Protein AF-A0A7S0WG03-F1 (afdb_monomer)

Foldseek 3Di:
DDPDDPPPPPDDPLNVLVLVCVVVLHDLLRSQLVVLLVVLVVVLVVCCVVVVDPNVVSVVVSVVCPVVSSVVSVVVSVVVVVVLVVVVVVVVPPPDDDDDPVVVVVVCSSPDDSDDDDPPPPD

Solvent-accessible surface area (backbone atoms only — not comparable to full-atom values): 7538 Å² total; per-residue (Å²): 136,80,78,78,80,85,76,65,77,77,70,51,69,68,61,55,50,50,53,53,32,49,76,70,61,47,52,63,68,57,45,39,49,52,51,52,50,51,54,53,50,51,53,38,52,48,33,36,76,68,69,74,41,54,72,70,53,38,54,52,49,58,63,69,44,44,66,62,50,51,53,51,32,53,52,53,42,51,53,50,53,54,51,53,54,52,56,57,61,64,57,75,78,60,90,72,91,80,96,50,75,72,59,49,54,56,49,48,68,72,62,56,68,92,67,90,72,71,83,72,84,84,118

Nearest PDB structures (foldseek):
  3zo6-assembly1_L  TM=5.855E-01  e=4.651E+00  Alkalihalophilus pseudofirmus OF4
  3zo6-assembly1_C  TM=5.875E-01  e=6.215E+00  Alkalihalophilus pseudofirmus OF4
  7nkk-assembly1_P  TM=4.948E-01  e=4.929E+00  Mycolicibacterium smegmatis MC2 155
  4v1f-assembly1_A  TM=5.261E-01  e=6.979E+00  Mycolicibacterium phlei

Radius of gyration: 19.38 Å; Cα contacts (8 Å, |Δi|>4): 37; chains: 1; bounding box: 49×40×45 Å

Secondary structure (DSSP, 8-state):
-PPPP-S-TT--HHHHHHHHHHHTT--HHHHHHHHHHHHHHHHHHHHHHTTSS-HHHHHHHHHHTHHHHHHHHHHHHHHHHHHHHHHHHHHTT-------HHHHHHHHHHH--S----GGGG-

Structure (mmCIF, N/CA/C/O backbone):
data_AF-A0A7S0WG03-F1
#
_entry.id   AF-A0A7S0WG03-F1
#
loop_
_atom_site.group_PDB
_atom_site.id
_atom_site.type_symbol
_atom_site.label_atom_id
_atom_site.label_alt_id
_atom_site.label_comp_id
_atom_site.label_asym_id
_atom_site.label_entity_id
_atom_site.label_seq_id
_atom_site.pdbx_PDB_ins_code
_atom_site.Cartn_x
_atom_site.Cartn_y
_atom_site.Cartn_z
_atom_site.occupancy
_atom_site.B_iso_or_equiv
_atom_site.auth_seq_id
_atom_site.auth_comp_id
_atom_site.auth_asym_id
_atom_site.auth_atom_id
_atom_site.pdbx_PDB_model_num
ATOM 1 N N . ARG A 1 1 ? 34.868 -21.748 9.187 1.00 38.81 1 ARG A N 1
ATOM 2 C CA . ARG A 1 1 ? 34.769 -20.772 8.076 1.00 38.81 1 ARG A CA 1
ATOM 3 C C . ARG A 1 1 ? 33.348 -20.221 8.101 1.00 38.81 1 ARG A C 1
ATOM 5 O O . ARG A 1 1 ? 32.433 -21.005 7.903 1.00 38.81 1 ARG A O 1
ATOM 12 N N . ARG A 1 2 ? 33.148 -18.956 8.492 1.00 36.97 2 ARG A N 1
ATOM 13 C CA . ARG A 1 2 ? 31.832 -18.301 8.380 1.00 36.97 2 ARG A CA 1
ATOM 14 C C . ARG A 1 2 ? 31.631 -17.916 6.908 1.00 36.97 2 ARG A C 1
ATOM 16 O O . ARG A 1 2 ? 32.612 -17.464 6.316 1.00 36.97 2 ARG A O 1
ATOM 23 N N . PRO A 1 3 ? 30.441 -18.119 6.320 1.00 38.47 3 PRO A N 1
ATOM 24 C CA . PRO A 1 3 ? 30.159 -17.594 4.990 1.00 38.47 3 PRO A CA 1
ATOM 25 C C . PRO A 1 3 ? 30.316 -16.062 4.992 1.00 38.47 3 PRO A C 1
ATOM 27 O O . PRO A 1 3 ? 30.112 -15.438 6.042 1.00 38.47 3 PRO A O 1
ATOM 30 N N . PRO A 1 4 ? 30.720 -15.460 3.859 1.00 38.62 4 PRO A N 1
ATOM 31 C CA . PRO A 1 4 ? 30.813 -14.011 3.739 1.00 38.62 4 PRO A CA 1
ATOM 32 C C . PRO A 1 4 ? 29.444 -13.376 4.039 1.00 38.62 4 PRO A C 1
ATOM 34 O O . PRO A 1 4 ? 28.412 -13.972 3.715 1.00 38.62 4 PRO A O 1
ATOM 37 N N . PRO A 1 5 ? 29.396 -12.198 4.687 1.00 45.44 5 PRO A N 1
ATOM 38 C CA . PRO A 1 5 ? 28.141 -11.483 4.867 1.00 45.44 5 PRO A CA 1
ATOM 39 C C . PRO A 1 5 ? 27.564 -11.207 3.478 1.00 45.44 5 PRO A C 1
ATOM 41 O O . PRO A 1 5 ? 28.269 -10.691 2.616 1.00 45.44 5 PRO A O 1
ATOM 44 N N . LEU A 1 6 ? 26.296 -11.552 3.259 1.00 51.69 6 LEU A N 1
ATOM 45 C CA . LEU A 1 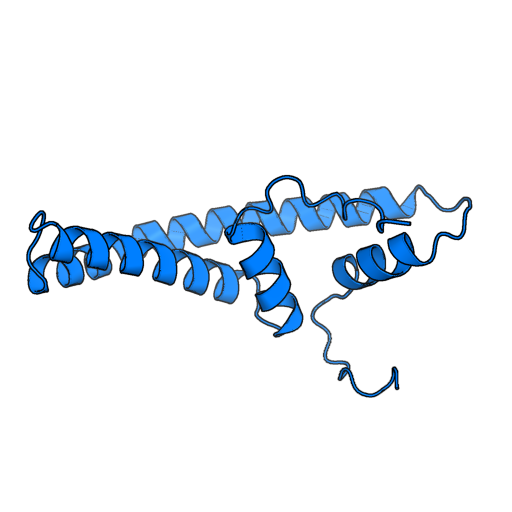6 ? 25.589 -11.451 1.973 1.00 51.69 6 LEU A CA 1
ATOM 46 C C . LEU A 1 6 ? 25.448 -10.011 1.425 1.00 51.69 6 LEU A C 1
ATOM 48 O O . LEU A 1 6 ? 24.570 -9.749 0.614 1.00 51.69 6 LEU A O 1
ATOM 52 N N . GLY A 1 7 ? 26.229 -9.034 1.895 1.00 40.66 7 GLY A N 1
ATOM 53 C CA . GLY A 1 7 ? 26.072 -7.624 1.524 1.00 40.66 7 GLY A CA 1
ATOM 54 C C . GLY A 1 7 ? 24.713 -7.027 1.916 1.00 40.66 7 GLY A C 1
ATOM 55 O O . GLY A 1 7 ? 24.437 -5.883 1.581 1.00 40.66 7 GLY A O 1
ATOM 56 N N . LEU A 1 8 ? 23.879 -7.770 2.654 1.00 49.12 8 LEU A N 1
ATOM 57 C CA . LEU A 1 8 ? 22.567 -7.368 3.167 1.00 49.12 8 LEU A CA 1
ATOM 58 C C . LEU A 1 8 ? 22.712 -6.467 4.405 1.00 49.12 8 LEU A C 1
ATOM 60 O O . LEU A 1 8 ? 22.083 -6.714 5.434 1.00 49.12 8 LEU A O 1
ATOM 64 N N . GLY A 1 9 ? 23.587 -5.461 4.343 1.00 41.12 9 GLY A N 1
ATOM 65 C CA . GLY A 1 9 ? 23.605 -4.396 5.342 1.00 41.12 9 GLY A CA 1
ATOM 66 C C . GLY A 1 9 ? 22.229 -3.735 5.353 1.00 41.12 9 GLY A C 1
ATOM 67 O O . GLY A 1 9 ? 21.863 -3.100 4.374 1.00 41.12 9 GLY A O 1
ATOM 68 N N . GLU A 1 10 ? 21.458 -3.994 6.412 1.00 56.53 10 GLU A N 1
ATOM 69 C CA . GLU A 1 10 ? 20.102 -3.487 6.667 1.00 56.53 10 GLU A CA 1
ATOM 70 C C . GLU A 1 10 ? 19.178 -3.505 5.441 1.00 56.53 10 GLU A C 1
ATOM 72 O O . GLU A 1 10 ? 18.783 -2.472 4.906 1.00 56.53 10 GLU A O 1
ATOM 77 N N . ALA A 1 11 ? 18.792 -4.703 4.994 1.00 56.53 11 ALA A N 1
ATOM 78 C CA . ALA A 1 11 ? 17.742 -4.820 3.990 1.00 56.53 11 ALA A CA 1
ATOM 79 C C . ALA A 1 11 ? 16.454 -4.148 4.502 1.00 56.53 11 ALA A C 1
ATOM 81 O O . ALA A 1 11 ? 15.790 -4.650 5.412 1.00 56.53 11 ALA A O 1
ATOM 82 N N . HIS A 1 12 ? 16.099 -3.001 3.918 1.00 81.06 12 HIS A N 1
ATOM 83 C CA . HIS A 1 12 ? 14.845 -2.329 4.228 1.00 81.06 12 HIS A CA 1
ATOM 84 C C . HIS A 1 12 ? 13.672 -3.256 3.887 1.00 81.06 12 HIS A C 1
ATOM 86 O O . HIS A 1 12 ? 13.661 -3.897 2.833 1.00 81.06 12 HIS A O 1
ATOM 92 N N . HIS A 1 13 ? 12.663 -3.304 4.762 1.00 87.19 13 HIS A N 1
ATOM 93 C CA . HIS A 1 13 ? 11.486 -4.168 4.599 1.00 87.19 13 HIS A CA 1
ATOM 94 C C . HIS A 1 13 ? 10.832 -4.019 3.212 1.00 87.19 13 HIS A C 1
ATOM 96 O O . HIS A 1 13 ? 10.455 -5.016 2.602 1.00 87.19 13 HIS A O 1
ATOM 102 N N . ALA A 1 14 ? 10.799 -2.797 2.669 1.00 87.00 14 ALA A N 1
ATOM 103 C CA . ALA A 1 14 ? 10.319 -2.509 1.317 1.00 87.00 14 ALA A CA 1
ATOM 104 C C . ALA A 1 14 ? 11.065 -3.293 0.222 1.00 87.00 14 ALA A C 1
ATOM 106 O O . ALA A 1 14 ? 10.437 -3.841 -0.680 1.00 87.00 14 ALA A O 1
ATOM 107 N N . CYS A 1 15 ? 12.395 -3.386 0.309 1.00 86.31 15 CYS A N 1
ATOM 108 C CA . CYS A 1 15 ? 13.214 -4.088 -0.679 1.00 86.31 15 CYS A CA 1
ATOM 109 C C . CYS A 1 15 ? 12.953 -5.598 -0.648 1.00 86.31 15 CYS A C 1
ATOM 111 O O . CYS A 1 15 ? 12.821 -6.224 -1.698 1.00 86.31 15 CYS A O 1
ATOM 113 N N . VAL A 1 16 ? 12.840 -6.175 0.552 1.00 88.69 16 VAL A N 1
ATOM 114 C CA . VAL A 1 16 ? 12.530 -7.603 0.720 1.00 88.69 16 VAL A CA 1
ATOM 115 C C . VAL A 1 16 ? 11.117 -7.903 0.225 1.00 88.69 16 VAL A C 1
ATOM 117 O O . VAL A 1 16 ? 10.925 -8.855 -0.526 1.00 88.69 16 VAL A O 1
ATOM 120 N N . PHE A 1 17 ? 10.138 -7.070 0.587 1.00 90.62 17 PHE A N 1
ATOM 121 C CA . PHE A 1 17 ? 8.761 -7.211 0.122 1.00 90.62 17 PHE A CA 1
ATOM 122 C C . PHE A 1 17 ? 8.672 -7.145 -1.407 1.00 90.62 17 PHE A C 1
ATOM 124 O O . PHE A 1 17 ? 8.009 -7.984 -2.016 1.00 90.62 17 PHE A O 1
ATOM 131 N N . GLY A 1 18 ? 9.376 -6.196 -2.031 1.00 89.38 18 GLY A N 1
ATOM 132 C CA . GLY A 1 18 ? 9.447 -6.074 -3.487 1.00 89.38 18 GLY A CA 1
ATOM 133 C C . GLY A 1 18 ? 10.069 -7.303 -4.152 1.00 89.38 18 GLY A C 1
ATOM 134 O O . GLY A 1 18 ? 9.500 -7.835 -5.101 1.00 89.38 18 GLY A O 1
ATOM 135 N N . ALA A 1 19 ? 11.183 -7.813 -3.618 1.00 87.50 19 ALA A N 1
ATOM 136 C CA . ALA A 1 19 ? 11.833 -9.017 -4.139 1.00 87.50 19 ALA A CA 1
ATOM 137 C C . ALA A 1 19 ? 10.932 -10.259 -4.034 1.00 87.50 19 ALA A C 1
ATOM 139 O O . ALA A 1 19 ? 10.789 -11.008 -4.999 1.00 87.50 19 ALA A O 1
ATOM 140 N N . VAL A 1 20 ? 10.278 -10.458 -2.886 1.00 91.31 20 VAL A N 1
ATOM 141 C CA . VAL A 1 20 ? 9.329 -11.563 -2.688 1.00 91.31 20 VAL A CA 1
ATOM 142 C C . VAL A 1 20 ? 8.122 -11.423 -3.617 1.00 91.31 20 VAL A C 1
ATOM 144 O O . VAL A 1 20 ? 7.689 -12.412 -4.203 1.00 91.31 20 VAL A O 1
ATOM 147 N N . SER A 1 21 ? 7.608 -10.206 -3.800 1.00 91.94 21 SER A N 1
ATOM 148 C CA . SER A 1 21 ? 6.482 -9.936 -4.701 1.00 91.94 21 SER A CA 1
ATOM 149 C C . SER A 1 21 ? 6.835 -10.227 -6.159 1.00 91.94 21 SER A C 1
ATOM 151 O O . SER A 1 21 ? 6.021 -10.807 -6.873 1.00 91.94 21 SER A O 1
ATOM 153 N N . ALA A 1 22 ? 8.061 -9.907 -6.581 1.00 88.38 22 ALA A N 1
ATOM 154 C CA . ALA A 1 22 ? 8.560 -10.252 -7.909 1.00 88.38 22 ALA A CA 1
ATOM 155 C C . ALA A 1 22 ? 8.672 -11.775 -8.102 1.00 88.38 22 ALA A C 1
ATOM 157 O O . ALA A 1 22 ? 8.226 -12.290 -9.122 1.00 88.38 22 ALA A O 1
ATOM 158 N N . ILE A 1 23 ? 9.181 -12.511 -7.102 1.00 91.50 23 ILE A N 1
ATOM 159 C CA . ILE A 1 23 ? 9.223 -13.988 -7.126 1.00 91.50 23 ILE A CA 1
ATOM 160 C C . ILE A 1 23 ? 7.806 -14.577 -7.214 1.00 91.50 23 ILE A C 1
ATOM 162 O O . ILE A 1 23 ? 7.581 -15.564 -7.910 1.00 91.50 23 ILE A O 1
ATOM 166 N N . ALA A 1 24 ? 6.840 -13.956 -6.537 1.00 91.44 24 ALA A N 1
ATOM 167 C CA . ALA A 1 24 ? 5.427 -14.321 -6.602 1.00 91.44 24 ALA A CA 1
ATOM 168 C C . ALA A 1 24 ? 4.712 -13.822 -7.877 1.00 91.44 24 ALA A C 1
ATOM 170 O O . ALA A 1 24 ? 3.506 -14.027 -8.015 1.00 91.44 24 ALA A O 1
ATOM 171 N N . ASN A 1 25 ? 5.440 -13.205 -8.813 1.00 92.12 25 ASN A N 1
ATOM 172 C CA . ASN A 1 25 ? 4.946 -12.704 -10.094 1.00 92.12 25 ASN A CA 1
ATOM 173 C C . ASN A 1 25 ? 3.854 -11.620 -9.971 1.00 92.12 25 ASN A C 1
ATOM 175 O O . ASN A 1 25 ? 2.922 -11.568 -10.775 1.00 92.12 25 ASN A O 1
ATOM 179 N N . LEU A 1 26 ? 3.952 -10.756 -8.953 1.00 90.12 26 LEU A N 1
ATOM 180 C CA . LEU A 1 26 ? 3.109 -9.565 -8.833 1.00 90.12 26 LEU A CA 1
ATOM 181 C C . LEU A 1 26 ? 3.651 -8.437 -9.715 1.00 90.12 26 LEU A C 1
ATOM 183 O O . LEU A 1 26 ? 4.837 -8.113 -9.675 1.00 90.12 26 LEU A O 1
ATOM 187 N N . GLU A 1 27 ? 2.750 -7.773 -10.438 1.00 92.56 27 GLU A N 1
ATOM 188 C CA . GLU A 1 27 ? 3.060 -6.523 -11.134 1.00 92.56 27 GLU A CA 1
ATOM 189 C C . GLU A 1 27 ? 3.472 -5.422 -10.146 1.00 92.56 27 GLU A C 1
ATOM 191 O O . GLU A 1 27 ? 3.007 -5.384 -9.000 1.00 92.56 27 GLU A O 1
ATOM 196 N N . ALA A 1 28 ? 4.314 -4.490 -10.604 1.00 89.81 28 ALA A N 1
ATOM 197 C CA . ALA A 1 28 ? 4.845 -3.405 -9.777 1.00 89.81 28 ALA A CA 1
ATOM 198 C C . ALA A 1 28 ? 3.730 -2.576 -9.113 1.00 89.81 28 ALA A C 1
ATOM 200 O O . ALA A 1 28 ? 3.810 -2.293 -7.918 1.00 89.81 28 ALA A O 1
ATOM 201 N N . ASP A 1 29 ? 2.654 -2.272 -9.844 1.00 94.56 29 ASP A N 1
ATOM 202 C CA . ASP A 1 29 ? 1.476 -1.573 -9.322 1.00 94.56 29 ASP A CA 1
ATOM 203 C C . ASP A 1 29 ? 0.776 -2.347 -8.201 1.00 94.56 29 ASP A C 1
ATOM 205 O O . ASP A 1 29 ? 0.423 -1.786 -7.162 1.00 94.56 29 ASP A O 1
ATOM 209 N N . ALA A 1 30 ? 0.590 -3.657 -8.380 1.00 95.56 30 ALA A N 1
ATOM 210 C CA . ALA A 1 30 ? -0.026 -4.505 -7.365 1.00 95.56 30 ALA A CA 1
ATOM 211 C C . ALA A 1 30 ? 0.860 -4.619 -6.116 1.00 95.56 30 ALA A C 1
ATOM 213 O O . ALA A 1 30 ? 0.355 -4.516 -4.996 1.00 95.56 30 ALA A O 1
ATOM 214 N N . CYS A 1 31 ? 2.173 -4.769 -6.304 1.00 95.62 31 CYS A N 1
ATOM 215 C CA . CYS A 1 31 ? 3.158 -4.789 -5.228 1.00 95.62 31 CYS A CA 1
ATOM 216 C C . CYS A 1 31 ? 3.157 -3.472 -4.433 1.00 95.62 31 CYS A C 1
ATOM 218 O O . CYS A 1 31 ? 3.090 -3.500 -3.203 1.00 95.62 31 CYS A O 1
ATOM 220 N N . ALA A 1 32 ? 3.192 -2.322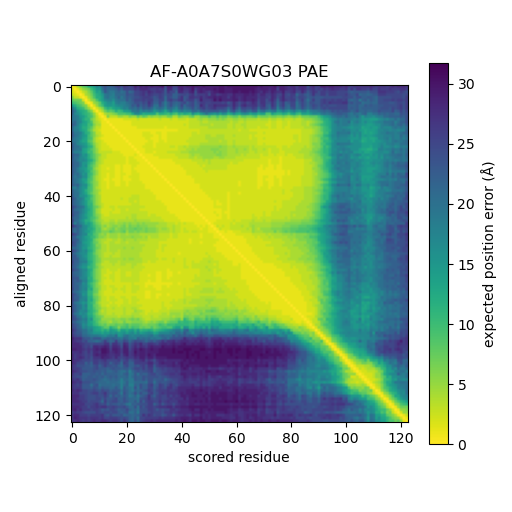 -5.115 1.00 95.19 32 ALA A N 1
ATOM 221 C CA . ALA A 1 32 ? 3.203 -1.006 -4.479 1.00 95.19 32 ALA A CA 1
ATOM 222 C C . ALA A 1 32 ? 1.937 -0.770 -3.642 1.00 95.19 32 ALA A C 1
ATOM 224 O O . ALA A 1 32 ? 2.039 -0.449 -2.455 1.00 95.19 32 ALA A O 1
ATOM 225 N N . ARG A 1 33 ? 0.753 -1.032 -4.215 1.00 97.44 33 ARG A N 1
ATOM 226 C CA . ARG A 1 33 ? -0.525 -0.907 -3.494 1.00 97.44 33 ARG A CA 1
ATOM 227 C C . ARG A 1 33 ? -0.593 -1.827 -2.281 1.00 97.44 33 ARG A C 1
ATOM 229 O O . ARG A 1 33 ? -0.997 -1.392 -1.204 1.00 97.44 33 ARG A O 1
ATOM 236 N N . ALA A 1 34 ? -0.175 -3.085 -2.433 1.00 96.69 34 ALA A N 1
ATOM 237 C CA . ALA A 1 34 ? -0.168 -4.046 -1.334 1.00 96.69 34 ALA A CA 1
ATOM 238 C C . ALA A 1 34 ? 0.758 -3.595 -0.196 1.00 96.69 34 ALA A C 1
ATOM 240 O O . ALA A 1 34 ? 0.362 -3.627 0.970 1.00 96.69 34 ALA A O 1
ATOM 241 N N . TYR A 1 35 ? 1.963 -3.124 -0.528 1.00 96.06 35 TYR A N 1
ATOM 242 C CA . TYR A 1 35 ? 2.917 -2.631 0.459 1.00 96.06 35 TYR A CA 1
ATOM 243 C C . TYR A 1 35 ? 2.375 -1.413 1.216 1.00 96.06 35 TYR A C 1
ATOM 245 O O . TYR A 1 35 ? 2.346 -1.415 2.448 1.00 96.06 35 TYR A O 1
ATOM 253 N N . VAL A 1 36 ? 1.897 -0.396 0.492 1.00 96.25 36 VAL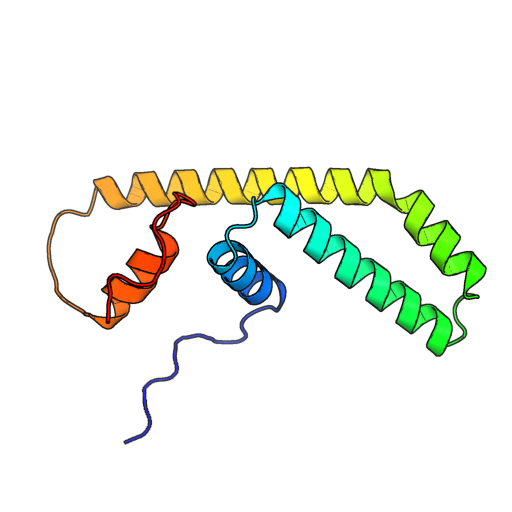 A N 1
ATOM 254 C CA .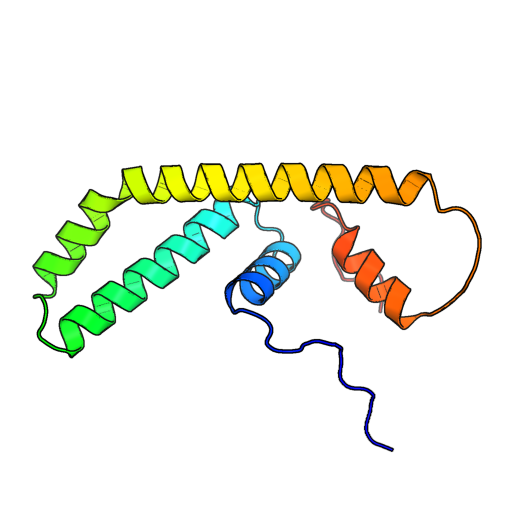 VAL A 1 36 ? 1.353 0.834 1.088 1.00 96.25 36 VAL A CA 1
ATOM 255 C C . VAL A 1 36 ? 0.152 0.522 1.981 1.00 96.25 36 VAL A C 1
ATOM 257 O O . VAL A 1 36 ? 0.099 1.000 3.115 1.00 96.25 36 VAL A O 1
ATOM 260 N N . TYR A 1 37 ? -0.759 -0.347 1.533 1.00 96.19 37 TYR A N 1
ATOM 261 C CA . TYR A 1 37 ? -1.894 -0.783 2.343 1.00 96.19 37 TYR A CA 1
ATOM 262 C C . TYR A 1 37 ? -1.455 -1.445 3.655 1.00 96.19 37 TYR A C 1
ATOM 264 O O . TYR A 1 37 ? -1.981 -1.099 4.716 1.00 96.19 37 TYR A O 1
ATOM 272 N N . CYS A 1 38 ? -0.482 -2.363 3.608 1.00 96.38 38 CYS A N 1
ATOM 273 C CA . CYS A 1 38 ? 0.043 -3.018 4.807 1.00 96.38 38 CYS A CA 1
ATOM 274 C C . CYS A 1 38 ? 0.600 -1.997 5.807 1.00 96.38 38 CYS A C 1
ATOM 276 O O . CYS A 1 38 ? 0.206 -2.013 6.972 1.00 96.38 38 CYS A O 1
ATOM 278 N N . ILE A 1 39 ? 1.428 -1.055 5.348 1.00 95.44 39 ILE A N 1
ATOM 279 C CA . ILE A 1 39 ? 2.008 -0.022 6.217 1.00 95.44 39 ILE A CA 1
ATOM 280 C C . ILE A 1 39 ? 0.923 0.880 6.821 1.00 95.44 39 ILE A C 1
ATOM 282 O O . ILE A 1 39 ? 0.918 1.116 8.030 1.00 95.44 39 ILE A O 1
ATOM 286 N N . MET A 1 40 ? -0.033 1.356 6.019 1.00 96.12 40 MET A N 1
ATOM 287 C CA . MET A 1 40 ? -1.120 2.209 6.517 1.00 96.12 40 MET A CA 1
ATOM 288 C C . MET A 1 40 ? -2.004 1.477 7.531 1.00 96.12 40 MET A C 1
ATOM 290 O O . MET A 1 40 ? -2.391 2.052 8.554 1.00 96.12 40 MET A O 1
ATOM 294 N N . ARG A 1 41 ? -2.304 0.199 7.277 1.00 95.75 41 ARG A N 1
ATOM 295 C CA . ARG A 1 41 ? -3.059 -0.651 8.201 1.00 95.75 41 ARG A CA 1
ATOM 296 C C . ARG A 1 41 ? -2.306 -0.845 9.515 1.00 95.75 41 ARG A C 1
ATOM 298 O O . ARG A 1 41 ? -2.932 -0.767 10.574 1.00 95.75 41 ARG A O 1
ATOM 305 N N . ASP A 1 42 ? -0.997 -1.072 9.463 1.00 96.19 42 ASP A N 1
ATOM 306 C CA . ASP A 1 42 ? -0.167 -1.265 10.654 1.00 96.19 42 ASP A CA 1
ATOM 307 C C . ASP A 1 42 ? -0.115 0.005 11.511 1.00 96.19 42 ASP A C 1
ATOM 309 O O . ASP A 1 42 ? -0.297 -0.067 12.730 1.00 96.19 42 ASP A O 1
ATOM 313 N N . VAL A 1 43 ? 0.016 1.177 10.883 1.00 96.00 43 VAL A N 1
ATOM 314 C CA . VAL A 1 43 ? -0.061 2.479 11.568 1.00 96.00 43 VAL A CA 1
ATOM 315 C C . VAL A 1 43 ? -1.434 2.683 12.213 1.00 96.00 43 VAL A C 1
ATOM 317 O O . VAL A 1 43 ? -1.512 3.042 13.388 1.00 96.00 43 VAL A O 1
ATOM 320 N N . CYS A 1 44 ? -2.521 2.398 11.493 1.00 96.06 44 CYS A N 1
ATOM 321 C CA . CYS A 1 44 ? -3.885 2.490 12.025 1.00 96.06 44 CYS A CA 1
ATOM 322 C C . CYS A 1 44 ? -4.104 1.546 13.219 1.00 96.06 44 CYS A C 1
ATOM 324 O O . CYS A 1 44 ? -4.663 1.940 14.243 1.00 96.06 44 CYS A O 1
ATOM 326 N N . SER A 1 45 ? -3.623 0.307 13.110 1.00 96.25 45 SER A N 1
ATOM 327 C CA . SER A 1 45 ? -3.673 -0.692 14.181 1.00 96.25 45 SER A CA 1
ATOM 328 C C . SER A 1 45 ? -2.903 -0.224 15.420 1.00 96.25 45 SER A C 1
ATOM 330 O O . SER A 1 45 ? -3.403 -0.315 16.546 1.00 96.25 45 SER A O 1
ATOM 332 N N . ALA A 1 46 ? -1.707 0.338 15.225 1.00 97.81 46 ALA A N 1
ATOM 333 C CA . ALA A 1 46 ? -0.905 0.905 16.302 1.00 97.81 46 ALA A CA 1
ATOM 334 C C . ALA A 1 46 ? -1.606 2.096 16.973 1.00 97.81 46 ALA A C 1
ATOM 336 O O . ALA A 1 46 ? -1.676 2.137 18.201 1.00 97.81 46 ALA A O 1
ATOM 337 N N . ALA A 1 47 ? -2.185 3.014 16.192 1.00 97.56 47 ALA A N 1
ATOM 338 C CA . ALA A 1 47 ? -2.919 4.168 16.710 1.00 97.56 47 ALA A CA 1
ATOM 339 C C . ALA A 1 47 ? -4.089 3.748 17.613 1.00 97.56 47 ALA A C 1
ATOM 341 O O . ALA A 1 47 ? -4.269 4.310 18.695 1.00 97.56 47 ALA A O 1
ATOM 342 N N . THR A 1 48 ? -4.833 2.709 17.223 1.00 97.75 48 THR A N 1
ATOM 343 C CA . THR A 1 48 ? -5.906 2.150 18.055 1.00 97.75 48 THR A CA 1
ATOM 344 C C . THR A 1 48 ? -5.372 1.509 19.335 1.00 97.75 48 THR A C 1
ATOM 346 O O . THR A 1 48 ? -5.895 1.777 20.414 1.00 97.75 48 THR A O 1
ATOM 349 N N . ARG A 1 49 ? -4.305 0.703 19.259 1.00 97.62 49 ARG A N 1
ATOM 350 C CA . ARG A 1 49 ? -3.713 0.043 20.442 1.00 97.62 49 ARG A CA 1
ATOM 351 C C . ARG A 1 49 ? -3.103 1.025 21.444 1.00 97.62 49 ARG A C 1
ATOM 353 O O . ARG A 1 49 ? -3.059 0.724 22.632 1.00 97.62 49 ARG A O 1
ATOM 360 N N . LEU A 1 50 ? -2.628 2.172 20.966 1.00 97.88 50 LEU A N 1
ATOM 361 C CA . LEU A 1 50 ? -2.071 3.248 21.786 1.00 97.88 50 LEU A CA 1
ATOM 362 C C . LEU A 1 50 ? -3.137 4.234 22.290 1.00 97.88 50 LEU A C 1
ATOM 364 O O . LEU A 1 50 ? -2.782 5.225 22.920 1.00 97.88 50 LEU A O 1
ATOM 368 N N . ASN A 1 51 ? -4.427 3.977 22.031 1.00 96.44 51 ASN A N 1
ATOM 369 C CA . ASN A 1 51 ? -5.547 4.871 22.349 1.00 96.44 51 ASN A CA 1
ATOM 370 C C . ASN A 1 51 ? -5.420 6.282 21.736 1.00 96.44 51 ASN A C 1
ATOM 372 O O . ASN A 1 51 ? -6.006 7.230 22.253 1.00 96.44 51 ASN A O 1
ATOM 376 N N . ALA A 1 52 ? -4.673 6.435 20.637 1.00 96.19 52 ALA A N 1
ATOM 377 C CA . ALA A 1 52 ? -4.549 7.708 19.925 1.00 96.19 52 ALA A CA 1
ATOM 378 C C . ALA A 1 52 ? -5.788 8.013 19.064 1.00 96.19 52 ALA A C 1
ATOM 380 O O . ALA A 1 52 ? -6.143 9.175 18.883 1.00 96.19 52 ALA A O 1
ATOM 381 N N . SER A 1 53 ? -6.451 6.972 18.545 1.00 96.00 53 SER A N 1
ATOM 382 C CA . SER A 1 53 ? -7.664 7.077 17.721 1.00 96.00 53 SER A CA 1
ATOM 383 C C . SER A 1 53 ? -8.550 5.842 17.888 1.00 96.00 53 SER A C 1
ATOM 385 O O . SER A 1 53 ? -8.056 4.736 18.128 1.00 96.00 53 SER A O 1
ATOM 387 N N . GLY A 1 54 ? -9.865 6.001 17.729 1.00 96.75 54 GLY A N 1
ATOM 388 C CA . GLY A 1 54 ? -10.812 4.882 17.835 1.00 96.75 54 GLY A CA 1
ATOM 389 C C . GLY A 1 54 ? -10.781 3.939 16.614 1.00 96.75 54 GLY A C 1
ATOM 390 O O . GLY A 1 54 ? -10.420 4.374 15.522 1.00 96.75 54 GLY A O 1
ATOM 391 N N . PRO A 1 55 ? -11.228 2.669 16.730 1.00 94.44 55 PRO A N 1
ATOM 392 C CA . PRO A 1 55 ? -11.241 1.728 15.600 1.00 94.44 55 PRO A CA 1
ATOM 393 C C . PRO A 1 55 ? -12.064 2.205 14.391 1.00 94.44 55 PRO A C 1
ATOM 395 O O . PRO A 1 55 ? -11.689 1.982 13.246 1.00 94.44 55 PRO A O 1
ATOM 398 N N . LEU A 1 56 ? -13.201 2.870 14.627 1.00 97.19 56 LEU A N 1
ATOM 399 C CA . LEU A 1 56 ? -14.041 3.404 13.545 1.00 97.19 56 LEU A CA 1
ATOM 400 C C . LEU A 1 56 ? -13.400 4.620 12.863 1.00 97.19 56 LEU A C 1
ATOM 402 O O . LEU A 1 56 ? -13.565 4.824 11.662 1.00 97.19 56 LEU A O 1
ATOM 406 N N . GLU A 1 57 ? -12.657 5.416 13.629 1.00 96.31 57 GLU A N 1
ATOM 407 C CA . GLU A 1 57 ? -11.952 6.593 13.134 1.00 96.31 57 GLU A CA 1
ATOM 408 C C . GLU A 1 57 ? -10.783 6.193 12.232 1.00 96.31 57 GLU A C 1
ATOM 410 O O . GLU A 1 57 ? -10.655 6.726 11.132 1.00 96.31 57 GLU A O 1
ATOM 415 N N . THR A 1 58 ? -9.985 5.199 12.630 1.00 96.62 58 THR A N 1
ATOM 416 C CA . THR A 1 58 ? -8.853 4.728 11.819 1.00 96.62 58 THR A CA 1
ATOM 417 C C . THR A 1 58 ? -9.305 4.105 10.496 1.00 96.62 58 THR A C 1
ATOM 419 O O . THR A 1 58 ? -8.680 4.341 9.463 1.00 96.62 58 THR A O 1
ATOM 422 N N . VAL A 1 59 ? -10.447 3.408 10.474 1.00 95.56 59 VAL A N 1
ATOM 423 C CA . VAL A 1 59 ? -11.072 2.931 9.224 1.00 95.56 59 VAL A CA 1
ATOM 424 C C . VAL A 1 59 ? -11.505 4.098 8.330 1.00 95.56 59 VAL A C 1
ATOM 426 O O . VAL A 1 59 ? -11.297 4.060 7.115 1.00 95.56 59 VAL A O 1
ATOM 429 N N . ALA A 1 60 ? -12.084 5.153 8.911 1.00 96.56 60 ALA A N 1
ATOM 430 C CA . ALA A 1 60 ? -12.465 6.343 8.156 1.00 96.56 60 ALA A CA 1
ATOM 431 C C . ALA A 1 60 ? -11.241 7.076 7.580 1.00 96.56 60 ALA A C 1
ATOM 433 O O . ALA A 1 60 ? -11.295 7.525 6.435 1.00 96.56 60 ALA A O 1
ATOM 434 N N . VAL A 1 61 ? -10.141 7.159 8.335 1.00 95.56 61 VAL A N 1
ATOM 435 C CA . VAL A 1 61 ? -8.863 7.723 7.872 1.00 95.56 61 VAL A CA 1
ATOM 436 C C . VAL A 1 61 ? -8.303 6.909 6.709 1.00 95.56 61 VAL A C 1
ATOM 438 O O . VAL A 1 61 ? -8.030 7.483 5.658 1.00 95.56 61 VAL A O 1
ATOM 441 N N . LEU A 1 62 ? -8.223 5.581 6.843 1.00 95.00 62 LEU A N 1
ATOM 442 C CA . LEU A 1 62 ? -7.714 4.707 5.782 1.00 95.00 62 LEU A CA 1
ATOM 443 C C . LEU A 1 62 ? -8.486 4.900 4.469 1.00 95.00 62 LEU A C 1
ATOM 445 O O . LEU A 1 62 ? -7.879 4.982 3.407 1.00 95.00 62 LEU A O 1
ATOM 449 N N . ARG A 1 63 ? -9.817 5.040 4.547 1.00 95.62 63 ARG A N 1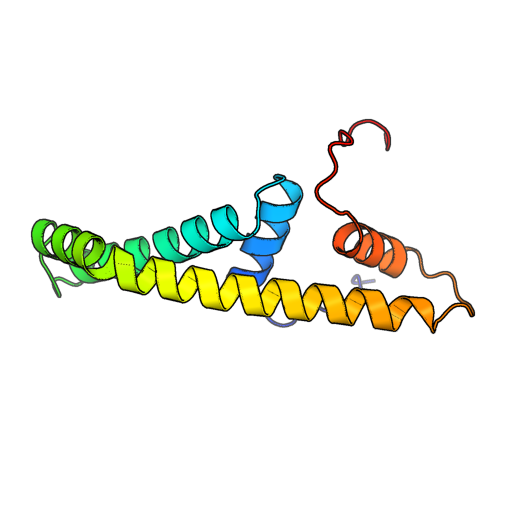
ATOM 450 C CA . ARG A 1 63 ? -10.667 5.314 3.380 1.00 95.62 63 ARG A CA 1
ATOM 451 C C . ARG A 1 63 ? -10.417 6.696 2.769 1.00 95.62 63 ARG A C 1
ATOM 453 O O . ARG A 1 63 ? -10.480 6.829 1.552 1.00 95.62 63 ARG A O 1
ATOM 460 N N . ARG A 1 64 ? -10.189 7.724 3.588 1.00 96.44 64 ARG A N 1
ATOM 461 C CA . ARG A 1 64 ? -9.951 9.098 3.106 1.00 96.44 64 ARG A CA 1
ATOM 462 C C . ARG A 1 64 ? -8.599 9.246 2.417 1.00 96.44 64 ARG A C 1
ATOM 464 O O . ARG A 1 64 ? -8.495 10.037 1.495 1.00 96.44 64 ARG A O 1
ATOM 471 N N . CYS A 1 65 ? -7.603 8.470 2.830 1.00 95.38 65 CYS A N 1
ATOM 472 C CA . CYS A 1 65 ? -6.253 8.528 2.276 1.00 95.38 65 CYS A CA 1
ATOM 473 C C . CYS A 1 65 ? -6.049 7.665 1.019 1.00 95.38 65 CYS A C 1
ATOM 475 O O . CYS A 1 65 ? -4.915 7.541 0.570 1.00 95.38 65 CYS A O 1
ATOM 477 N N . VAL A 1 66 ? -7.094 7.041 0.457 1.00 96.19 66 VAL A N 1
ATOM 478 C CA . VAL A 1 66 ? -6.949 6.145 -0.709 1.00 96.19 66 VAL A CA 1
ATOM 479 C C . VAL A 1 66 ? -6.367 6.880 -1.914 1.00 96.19 66 VAL A C 1
ATOM 481 O O . VAL A 1 66 ? -5.447 6.371 -2.538 1.00 96.19 66 VAL A O 1
ATOM 484 N N . GLU A 1 67 ? -6.859 8.079 -2.225 1.00 96.38 67 GLU A N 1
ATOM 485 C CA . GLU A 1 67 ? -6.382 8.839 -3.389 1.00 96.38 67 GLU A CA 1
ATOM 486 C C . GLU A 1 67 ? -4.910 9.248 -3.233 1.00 96.38 67 GLU A C 1
ATOM 488 O O . GLU A 1 67 ? -4.115 9.057 -4.153 1.00 96.38 67 GLU A O 1
ATOM 493 N N . ASP A 1 68 ? -4.523 9.712 -2.042 1.00 96.62 68 ASP A N 1
ATOM 494 C CA . ASP A 1 68 ? -3.129 10.042 -1.722 1.00 96.62 68 ASP A CA 1
ATOM 495 C C . ASP A 1 68 ? -2.222 8.803 -1.787 1.00 96.62 68 ASP A C 1
ATOM 497 O O . ASP A 1 68 ? -1.095 8.866 -2.284 1.00 96.62 68 ASP A O 1
ATOM 501 N N . ALA A 1 69 ? -2.712 7.658 -1.304 1.00 95.88 69 ALA A N 1
ATOM 502 C CA . ALA A 1 69 ? -1.987 6.393 -1.333 1.00 95.88 69 ALA A CA 1
ATOM 503 C C . ALA A 1 69 ? -1.780 5.884 -2.767 1.00 95.88 69 ALA A C 1
ATOM 505 O O . ALA A 1 69 ? -0.677 5.452 -3.104 1.00 95.88 69 ALA A O 1
ATOM 506 N N . GLU A 1 70 ? -2.801 5.965 -3.622 1.00 97.00 70 GLU A N 1
ATOM 507 C CA . GLU A 1 70 ? -2.697 5.614 -5.043 1.00 97.00 70 GLU A CA 1
ATOM 508 C C . GLU A 1 70 ? -1.722 6.548 -5.776 1.00 97.00 70 GLU A C 1
ATOM 510 O O . GLU A 1 70 ? -0.874 6.082 -6.539 1.00 97.00 70 GLU A O 1
ATOM 515 N N . ALA A 1 71 ? -1.757 7.854 -5.488 1.00 96.06 71 ALA A N 1
ATOM 516 C CA . ALA A 1 71 ? -0.799 8.807 -6.045 1.00 96.06 71 ALA A CA 1
ATOM 517 C C . ALA A 1 71 ? 0.646 8.483 -5.623 1.00 96.06 71 ALA A C 1
ATOM 519 O O . ALA A 1 71 ? 1.554 8.488 -6.457 1.00 96.06 71 ALA A O 1
ATOM 520 N N . ALA A 1 72 ? 0.863 8.138 -4.350 1.00 93.75 72 ALA A N 1
ATOM 521 C CA . ALA A 1 72 ? 2.169 7.708 -3.858 1.00 93.75 72 ALA A CA 1
ATOM 522 C C . ALA A 1 72 ? 2.642 6.407 -4.531 1.00 93.75 72 ALA A C 1
ATOM 524 O O . ALA A 1 72 ? 3.820 6.289 -4.878 1.00 93.75 72 ALA A O 1
ATOM 525 N N . CYS A 1 73 ? 1.733 5.453 -4.767 1.00 95.12 73 CYS A N 1
ATOM 526 C CA . CYS A 1 73 ? 2.040 4.226 -5.502 1.00 95.12 73 CYS A CA 1
ATOM 527 C C . CYS A 1 73 ? 2.475 4.530 -6.939 1.00 95.12 73 CYS A C 1
ATOM 529 O O . CYS A 1 73 ? 3.496 4.009 -7.381 1.00 95.12 73 CYS A O 1
ATOM 531 N N . ALA A 1 74 ? 1.752 5.405 -7.642 1.00 94.31 74 ALA A N 1
ATOM 532 C CA . ALA A 1 74 ? 2.071 5.774 -9.019 1.00 94.31 74 ALA A CA 1
ATOM 533 C C . ALA A 1 74 ? 3.473 6.396 -9.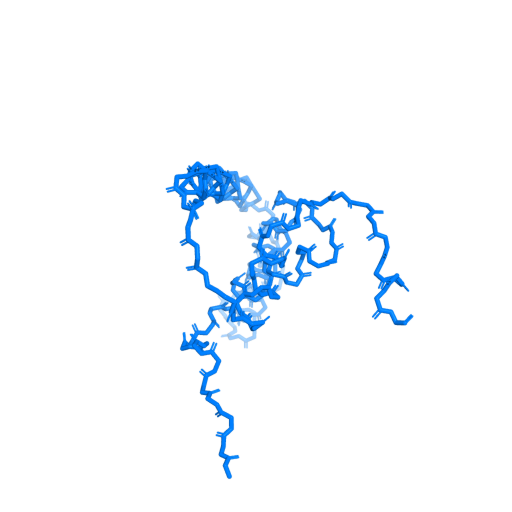145 1.00 94.31 74 ALA A C 1
ATOM 535 O O . ALA A 1 74 ? 4.229 6.035 -10.048 1.00 94.31 74 ALA A O 1
ATOM 536 N N . VAL A 1 75 ? 3.850 7.280 -8.212 1.00 93.25 75 VAL A N 1
ATOM 537 C CA . VAL A 1 75 ? 5.202 7.867 -8.164 1.00 93.25 75 VAL A CA 1
ATOM 538 C C . VAL A 1 75 ? 6.257 6.784 -7.935 1.00 93.25 75 VAL A C 1
ATOM 540 O O . VAL A 1 75 ? 7.224 6.699 -8.691 1.00 93.25 75 VAL A O 1
ATOM 543 N N . ALA A 1 76 ? 6.048 5.912 -6.946 1.00 88.44 76 ALA A N 1
ATOM 544 C CA . ALA A 1 76 ? 6.997 4.849 -6.629 1.00 88.44 76 ALA A CA 1
ATOM 545 C C . ALA A 1 76 ? 7.203 3.873 -7.803 1.00 88.44 76 ALA A C 1
ATOM 547 O O . ALA A 1 76 ? 8.333 3.473 -8.091 1.00 88.44 76 ALA A O 1
ATOM 548 N N . VAL A 1 77 ? 6.126 3.512 -8.507 1.00 91.25 77 VAL A N 1
ATOM 549 C CA . VAL A 1 77 ? 6.185 2.641 -9.691 1.00 91.25 77 VAL A CA 1
ATOM 550 C C . VAL A 1 77 ? 6.910 3.331 -10.846 1.00 91.25 77 VAL A C 1
ATOM 552 O O . VAL A 1 77 ? 7.736 2.702 -11.510 1.00 91.25 77 VAL A O 1
ATOM 555 N N . ALA A 1 78 ? 6.661 4.623 -11.073 1.00 88.38 78 ALA A N 1
ATOM 556 C CA . ALA A 1 78 ? 7.362 5.386 -12.102 1.00 88.38 78 ALA A CA 1
ATOM 557 C C . ALA A 1 78 ? 8.878 5.443 -11.836 1.00 88.38 78 ALA A C 1
ATOM 559 O O . ALA A 1 78 ? 9.673 5.171 -12.742 1.00 88.38 78 ALA A O 1
ATOM 560 N N . ASP A 1 79 ? 9.280 5.712 -10.591 1.00 85.38 79 ASP A N 1
ATOM 561 C CA . ASP A 1 79 ? 10.687 5.740 -10.179 1.00 85.38 79 ASP A CA 1
ATOM 562 C C . ASP A 1 79 ? 11.355 4.366 -10.314 1.00 85.38 79 ASP A C 1
ATOM 564 O O . ASP A 1 79 ? 12.496 4.262 -10.789 1.00 85.38 79 ASP A O 1
ATOM 568 N N . PHE A 1 80 ? 10.637 3.300 -9.948 1.00 85.62 80 PHE A N 1
ATOM 569 C CA . PHE A 1 80 ? 11.096 1.927 -10.129 1.00 85.62 80 PHE A CA 1
ATOM 570 C C . PHE A 1 80 ? 11.316 1.604 -11.611 1.00 85.62 80 PHE A C 1
ATOM 572 O O . PHE A 1 80 ? 12.412 1.192 -11.991 1.00 85.62 80 PHE A O 1
ATOM 579 N N . ASN A 1 81 ? 10.324 1.864 -12.466 1.00 86.62 81 ASN A N 1
ATOM 580 C CA . ASN A 1 81 ? 10.406 1.593 -13.902 1.00 86.62 81 ASN A CA 1
ATOM 581 C C . ASN A 1 81 ? 11.547 2.376 -14.566 1.00 86.62 81 ASN A C 1
ATOM 583 O O . ASN A 1 81 ? 12.310 1.816 -15.357 1.00 86.62 81 ASN A O 1
ATOM 587 N N . ALA A 1 82 ? 11.723 3.649 -14.198 1.00 80.75 82 ALA A N 1
ATOM 588 C CA . ALA A 1 82 ? 12.834 4.463 -14.679 1.00 80.75 82 ALA A CA 1
ATOM 589 C C . ALA A 1 82 ? 14.197 3.902 -14.235 1.00 80.75 82 ALA A C 1
ATOM 591 O O . ALA A 1 82 ? 15.160 3.915 -15.004 1.00 80.75 82 ALA A O 1
ATOM 592 N N . SER A 1 83 ? 14.298 3.396 -13.006 1.00 79.19 83 SER A N 1
ATOM 593 C CA . SER A 1 83 ? 15.530 2.797 -12.475 1.00 79.19 83 SER A CA 1
ATOM 594 C C . SER A 1 83 ? 15.863 1.468 -13.153 1.00 79.19 83 SER A C 1
ATOM 596 O O . SER A 1 83 ? 17.016 1.247 -13.531 1.00 79.19 83 SER A O 1
ATOM 598 N N . THR A 1 84 ? 14.857 0.628 -13.392 1.00 80.69 84 THR A N 1
ATOM 599 C CA . THR A 1 84 ? 14.995 -0.633 -14.133 1.00 80.69 84 THR A CA 1
ATOM 600 C C . THR A 1 84 ? 15.427 -0.388 -15.580 1.00 80.69 84 THR A C 1
ATOM 602 O O . THR A 1 84 ? 16.344 -1.053 -16.064 1.00 80.69 84 THR A O 1
ATOM 605 N N . ALA A 1 85 ? 14.856 0.619 -16.252 1.00 76.38 85 ALA A N 1
ATOM 606 C CA . ALA A 1 85 ? 15.254 0.996 -17.610 1.00 76.38 85 ALA A CA 1
ATOM 607 C C . ALA A 1 85 ? 16.733 1.424 -17.692 1.00 76.38 85 ALA A C 1
ATOM 609 O O . ALA A 1 85 ? 17.456 0.979 -18.583 1.00 76.38 85 ALA A O 1
ATOM 610 N N . ARG A 1 86 ? 17.213 2.228 -16.729 1.00 73.62 86 ARG A N 1
ATOM 611 C CA . ARG A 1 86 ? 18.632 2.631 -16.656 1.00 73.62 86 ARG A CA 1
ATOM 612 C C . ARG A 1 86 ? 19.557 1.435 -16.437 1.00 73.62 86 ARG A C 1
ATOM 614 O O . ARG A 1 86 ? 20.583 1.327 -17.106 1.00 73.62 86 ARG A O 1
ATOM 621 N N . ALA A 1 87 ? 19.184 0.521 -15.541 1.00 71.38 87 ALA A N 1
ATOM 622 C CA . ALA A 1 87 ? 19.975 -0.675 -15.265 1.00 71.38 87 ALA A CA 1
ATOM 623 C C . ALA A 1 87 ? 20.139 -1.559 -16.512 1.00 71.38 87 ALA A C 1
ATOM 625 O O . ALA A 1 87 ? 21.225 -2.088 -16.740 1.00 71.38 87 ALA A O 1
ATOM 626 N N . LEU A 1 88 ? 19.095 -1.665 -17.341 1.00 70.00 88 LEU A N 1
ATOM 627 C CA . LEU A 1 88 ? 19.145 -2.416 -18.595 1.00 70.00 88 LEU A CA 1
ATOM 628 C C . LEU A 1 88 ? 20.156 -1.804 -19.581 1.00 70.00 88 LEU A C 1
ATOM 630 O O . LEU A 1 88 ? 20.981 -2.522 -20.142 1.00 70.00 88 LEU A O 1
ATOM 634 N N . THR A 1 89 ? 20.159 -0.475 -19.736 1.00 65.19 89 THR A N 1
ATOM 635 C CA . THR A 1 89 ? 21.080 0.214 -20.660 1.00 65.19 89 THR A CA 1
ATOM 636 C C . THR A 1 89 ? 22.551 0.102 -20.260 1.00 65.19 89 THR A C 1
ATOM 638 O O . THR A 1 89 ? 23.407 -0.031 -21.125 1.00 65.19 89 THR A O 1
ATOM 641 N N . THR A 1 90 ? 22.863 0.087 -18.960 1.00 58.50 90 THR A N 1
ATOM 642 C CA . THR A 1 90 ? 24.249 -0.015 -18.467 1.00 58.50 90 THR A CA 1
ATOM 643 C C . THR A 1 90 ? 24.863 -1.402 -18.687 1.00 58.50 90 THR A C 1
ATOM 645 O O . THR A 1 90 ? 26.082 -1.549 -18.648 1.00 58.50 90 THR A O 1
ATOM 648 N N . THR A 1 91 ? 24.045 -2.435 -18.904 1.00 53.81 91 THR A N 1
ATOM 649 C CA . THR A 1 91 ? 24.543 -3.805 -19.099 1.00 53.81 91 THR A CA 1
ATOM 650 C C . THR A 1 91 ? 24.922 -4.137 -20.537 1.00 53.81 91 THR A C 1
ATOM 652 O O . THR A 1 91 ? 25.708 -5.057 -20.728 1.00 53.81 91 THR A O 1
ATOM 655 N N . THR A 1 92 ? 24.436 -3.379 -21.523 1.00 54.31 92 THR A N 1
ATOM 656 C CA . THR A 1 92 ? 24.808 -3.561 -22.937 1.00 54.31 92 THR A CA 1
ATOM 657 C C . THR A 1 92 ? 26.255 -3.129 -23.220 1.00 54.31 92 THR A C 1
ATOM 659 O O . THR A 1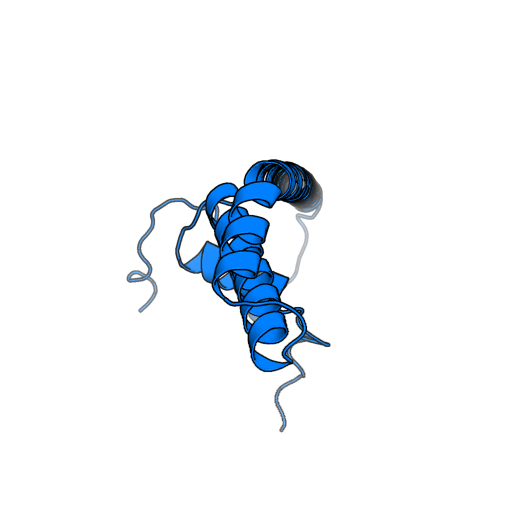 92 ? 26.851 -3.599 -24.178 1.00 54.31 92 THR A O 1
ATOM 662 N N . ASP A 1 93 ? 26.854 -2.301 -22.355 1.00 49.16 93 ASP A N 1
ATOM 663 C CA . ASP A 1 93 ? 28.228 -1.792 -22.507 1.00 49.16 93 ASP A CA 1
ATOM 664 C C . ASP A 1 93 ? 29.295 -2.614 -21.738 1.00 49.16 93 ASP A C 1
ATOM 666 O O . ASP A 1 93 ? 30.457 -2.213 -21.688 1.00 49.16 93 ASP A O 1
ATOM 670 N N . ARG A 1 94 ? 28.935 -3.745 -21.100 1.00 50.81 94 ARG A N 1
ATOM 671 C CA . ARG A 1 94 ? 29.849 -4.584 -20.282 1.00 50.81 94 ARG A CA 1
ATOM 672 C C . ARG A 1 94 ? 30.010 -6.025 -20.785 1.00 50.81 94 ARG A C 1
ATOM 674 O O . ARG A 1 94 ? 30.122 -6.952 -19.983 1.00 50.81 94 ARG A O 1
ATOM 681 N N . ASP A 1 95 ? 30.061 -6.226 -22.093 1.00 43.41 95 ASP A N 1
ATOM 682 C CA . ASP A 1 95 ? 30.623 -7.460 -22.648 1.00 43.41 95 ASP A CA 1
ATOM 683 C C . ASP A 1 95 ? 32.153 -7.425 -22.505 1.00 43.41 95 ASP A C 1
ATOM 685 O O . ASP A 1 95 ? 32.800 -7.076 -23.472 1.00 43.41 95 ASP A O 1
ATOM 689 N N . GLU A 1 96 ? 32.721 -7.720 -21.323 1.00 47.44 96 GLU A N 1
ATOM 690 C CA . GLU A 1 96 ? 34.040 -8.374 -21.132 1.00 47.44 96 GLU A CA 1
ATOM 691 C C . GLU A 1 96 ? 34.198 -8.875 -19.664 1.00 47.44 96 GLU A C 1
ATOM 693 O O . GLU A 1 96 ? 34.327 -8.078 -18.739 1.00 47.44 96 GLU A O 1
ATOM 698 N N . VAL A 1 97 ? 34.208 -10.214 -19.509 1.00 49.91 97 VAL A N 1
ATOM 699 C CA . VAL A 1 97 ? 34.911 -11.071 -18.511 1.00 49.91 97 VAL A CA 1
ATOM 700 C C . VAL A 1 97 ? 34.579 -10.940 -17.003 1.00 49.91 97 VAL A C 1
ATOM 702 O O . VAL A 1 97 ? 34.906 -9.946 -16.369 1.00 49.91 97 VAL A O 1
ATOM 705 N N . GLU A 1 98 ? 33.994 -11.993 -16.400 1.00 46.78 98 GLU A N 1
AT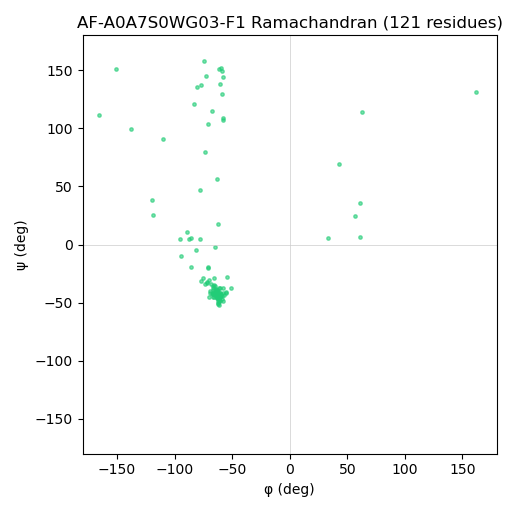OM 706 C CA . GLU A 1 98 ? 34.634 -12.970 -15.470 1.00 46.78 98 GLU A CA 1
ATOM 707 C C . GLU A 1 98 ? 33.568 -13.742 -14.646 1.00 46.78 98 GLU A C 1
ATOM 709 O O . GLU A 1 98 ? 32.637 -13.151 -14.096 1.00 46.78 98 GLU A O 1
ATOM 714 N N . ASP A 1 99 ? 33.694 -15.074 -14.598 1.00 49.44 99 ASP A N 1
ATOM 715 C CA . ASP A 1 99 ? 32.793 -16.015 -13.916 1.00 49.44 99 ASP A CA 1
ATOM 716 C C . ASP A 1 99 ? 32.844 -15.865 -12.382 1.00 49.44 99 ASP A C 1
ATOM 718 O O . ASP A 1 99 ? 33.849 -16.189 -11.749 1.00 49.44 99 ASP A O 1
ATOM 722 N N . ASP A 1 100 ? 31.736 -15.437 -11.768 1.00 49.19 100 ASP A N 1
ATOM 723 C CA . ASP A 1 100 ? 31.494 -15.574 -10.325 1.00 49.19 100 ASP A CA 1
ATOM 724 C C . ASP A 1 100 ? 30.034 -16.012 -10.100 1.00 49.19 100 ASP A C 1
ATOM 726 O O . ASP A 1 100 ? 29.090 -15.216 -10.170 1.00 49.19 100 ASP A O 1
ATOM 730 N N . ASP A 1 101 ? 29.838 -17.314 -9.872 1.00 53.66 101 ASP A N 1
ATOM 731 C CA . ASP A 1 101 ? 28.538 -18.008 -9.868 1.00 53.66 101 ASP A CA 1
ATOM 732 C C . ASP A 1 101 ? 27.494 -17.390 -8.914 1.00 53.66 101 ASP A C 1
ATOM 734 O O . ASP A 1 101 ? 26.286 -17.447 -9.161 1.00 53.66 101 ASP A O 1
ATOM 738 N N . ALA A 1 102 ? 27.934 -16.735 -7.834 1.00 47.34 102 ALA A N 1
ATOM 739 C CA . ALA A 1 102 ? 27.047 -16.045 -6.893 1.00 47.34 102 ALA A CA 1
ATOM 740 C C . ALA A 1 102 ? 26.470 -14.737 -7.468 1.00 47.34 102 ALA A C 1
ATOM 742 O O . ALA A 1 102 ? 25.314 -14.380 -7.203 1.00 47.34 102 ALA A O 1
ATOM 743 N N . CYS A 1 103 ? 27.258 -14.035 -8.285 1.00 50.53 103 CYS A N 1
ATOM 744 C CA . CYS A 1 103 ? 26.829 -12.838 -8.999 1.00 50.53 103 CYS A CA 1
ATOM 745 C C . CYS A 1 103 ? 25.862 -13.208 -10.130 1.00 50.53 103 CYS A C 1
ATOM 747 O O . CYS A 1 103 ? 24.907 -12.472 -10.384 1.00 50.53 103 CYS A O 1
ATOM 749 N N . THR A 1 104 ? 26.033 -14.388 -10.733 1.00 53.50 104 THR A N 1
ATOM 750 C CA . THR A 1 104 ? 25.127 -14.927 -11.752 1.00 53.50 104 THR A CA 1
ATOM 751 C C . THR A 1 104 ? 23.721 -15.140 -11.201 1.00 53.50 104 THR A C 1
ATOM 753 O O . THR A 1 104 ? 22.779 -14.652 -11.816 1.00 53.50 104 THR A O 1
ATOM 756 N N . ILE A 1 105 ? 23.548 -15.746 -10.016 1.00 51.38 105 ILE A N 1
ATOM 757 C CA . ILE A 1 105 ? 22.213 -15.956 -9.411 1.00 51.38 105 ILE A CA 1
ATOM 758 C C . ILE A 1 105 ? 21.523 -14.619 -9.099 1.00 51.38 105 ILE A C 1
ATOM 760 O O . ILE A 1 105 ? 20.359 -14.421 -9.446 1.00 51.38 105 ILE A O 1
ATOM 764 N N . MET A 1 106 ? 22.239 -13.670 -8.485 1.00 50.62 106 MET A N 1
ATOM 765 C CA . MET A 1 106 ? 21.688 -12.342 -8.178 1.00 50.62 106 MET A CA 1
ATOM 766 C C . MET A 1 106 ? 21.385 -11.526 -9.439 1.00 50.62 106 MET A C 1
ATOM 768 O O . MET A 1 106 ? 20.357 -10.847 -9.493 1.00 50.62 106 MET A O 1
ATOM 772 N N . ASN A 1 107 ? 22.226 -11.621 -10.473 1.00 51.78 107 ASN A N 1
ATOM 773 C CA . ASN A 1 107 ? 21.931 -11.035 -11.776 1.00 51.78 107 ASN A CA 1
ATOM 774 C C . ASN A 1 107 ? 20.747 -11.734 -12.444 1.00 51.78 107 ASN A C 1
ATOM 776 O O . ASN A 1 107 ? 19.953 -11.047 -13.069 1.00 51.78 107 ASN A O 1
ATOM 780 N N . HIS A 1 108 ? 20.570 -13.044 -12.280 1.00 51.31 108 HIS A N 1
ATOM 781 C CA . HIS A 1 108 ? 19.448 -13.787 -12.852 1.00 51.31 108 HIS A CA 1
ATOM 782 C C . HIS A 1 108 ? 18.112 -13.420 -12.190 1.00 51.31 108 HIS A C 1
ATOM 784 O O . HIS A 1 108 ? 17.118 -13.242 -12.890 1.00 51.31 108 HIS A O 1
ATOM 790 N N . LEU A 1 109 ? 18.096 -13.228 -10.865 1.00 51.03 109 LEU A N 1
ATOM 791 C CA . LEU A 1 109 ? 16.925 -12.741 -10.120 1.00 51.03 109 LEU A CA 1
ATOM 792 C C . LEU A 1 109 ? 16.594 -11.279 -10.451 1.00 51.03 109 LEU A C 1
ATOM 794 O O . LEU A 1 109 ? 15.427 -10.906 -10.490 1.00 51.03 109 LEU A O 1
ATOM 798 N N . ARG A 1 110 ? 17.612 -10.454 -10.725 1.00 53.19 110 ARG A N 1
ATOM 799 C CA . ARG A 1 110 ? 17.437 -9.063 -11.178 1.00 53.19 110 ARG A CA 1
ATOM 800 C C . ARG A 1 110 ? 17.014 -8.969 -12.651 1.00 53.19 110 ARG A C 1
ATOM 802 O O . ARG A 1 110 ? 16.375 -7.993 -13.031 1.00 53.19 110 ARG A O 1
ATOM 809 N N . ARG A 1 111 ? 17.403 -9.950 -13.475 1.00 48.94 111 ARG A N 1
ATOM 810 C CA . ARG A 1 111 ? 17.172 -10.004 -14.928 1.00 48.94 111 ARG A CA 1
ATOM 811 C C . ARG A 1 111 ? 15.926 -10.767 -15.338 1.00 48.94 111 ARG A C 1
ATOM 813 O O . ARG A 1 111 ? 15.622 -10.700 -16.516 1.00 48.94 111 ARG A O 1
ATOM 820 N N . ALA A 1 112 ? 15.243 -11.492 -14.455 1.00 41.41 112 ALA A N 1
ATOM 821 C CA . ALA A 1 112 ? 14.006 -12.171 -14.822 1.00 41.41 112 ALA A CA 1
ATOM 822 C C . ALA A 1 112 ? 12.898 -11.120 -15.036 1.00 41.41 112 ALA A C 1
ATOM 824 O O . ALA A 1 112 ? 12.383 -10.586 -14.050 1.00 41.41 112 ALA A O 1
ATOM 825 N N . PRO A 1 113 ? 12.508 -10.781 -16.285 1.00 42.28 113 PRO A N 1
ATOM 826 C CA . PRO A 1 113 ? 11.209 -10.166 -16.487 1.00 42.28 113 PRO A CA 1
ATOM 827 C C . PRO A 1 113 ? 10.151 -11.153 -15.983 1.00 42.28 113 PRO A C 1
ATOM 829 O O . PRO A 1 113 ? 10.370 -12.364 -16.003 1.00 42.28 113 PRO A O 1
ATOM 832 N N . ALA A 1 114 ? 9.009 -10.634 -15.539 1.00 47.16 114 ALA A N 1
ATOM 833 C CA . ALA A 1 114 ? 7.819 -11.384 -15.136 1.00 47.16 114 ALA A CA 1
ATOM 834 C C . ALA A 1 114 ? 7.209 -12.191 -16.308 1.00 47.16 114 ALA A C 1
ATOM 836 O O . ALA A 1 114 ? 6.058 -12.007 -16.696 1.00 47.16 114 ALA A O 1
ATOM 837 N N . THR A 1 115 ? 7.991 -13.064 -16.939 1.00 45.38 115 THR A N 1
ATOM 838 C CA . THR A 1 115 ? 7.583 -13.942 -18.028 1.00 45.38 115 THR A CA 1
ATOM 839 C C . THR A 1 115 ? 7.576 -15.367 -17.498 1.00 45.38 115 THR A C 1
ATOM 841 O O . THR A 1 115 ? 8.608 -16.028 -17.473 1.00 45.38 115 THR A O 1
ATOM 844 N N . SER A 1 116 ? 6.404 -15.762 -16.995 1.00 40.88 116 SER A N 1
ATOM 845 C CA . SER A 1 116 ? 5.703 -17.061 -17.072 1.00 40.88 116 SER A CA 1
ATOM 846 C C . SER A 1 116 ? 6.435 -18.416 -17.104 1.00 40.88 116 SER A C 1
ATOM 848 O O . SER A 1 116 ? 5.751 -19.422 -17.287 1.00 40.88 116 SER A O 1
ATOM 850 N N . SER A 1 117 ? 7.748 -18.525 -16.950 1.00 35.09 117 SER A N 1
ATOM 851 C CA . SER A 1 117 ? 8.406 -19.831 -16.926 1.00 35.09 117 SER A CA 1
ATOM 852 C C . SER A 1 117 ? 8.320 -20.418 -15.520 1.00 35.09 117 SER A C 1
ATOM 854 O O . SER A 1 117 ? 8.778 -19.787 -14.563 1.00 35.09 117 SER A O 1
ATOM 856 N N . PRO A 1 118 ? 7.709 -21.598 -15.351 1.00 42.84 118 PRO A N 1
ATOM 857 C CA . PRO A 1 118 ? 7.590 -22.187 -14.038 1.00 42.84 118 PRO A CA 1
ATOM 858 C C . PRO A 1 118 ? 8.932 -22.722 -13.529 1.00 42.84 118 PRO A C 1
ATOM 860 O O . PRO A 1 118 ? 9.747 -23.265 -14.265 1.00 42.84 118 PRO A O 1
ATOM 863 N N . ILE A 1 119 ? 9.107 -22.596 -12.217 1.00 48.25 119 ILE A N 1
ATOM 864 C CA . ILE A 1 119 ? 10.331 -22.836 -11.436 1.00 48.25 119 ILE A CA 1
ATOM 865 C C . ILE A 1 119 ? 10.802 -24.315 -11.432 1.00 48.25 119 ILE A C 1
ATOM 867 O O . ILE A 1 119 ? 11.849 -24.619 -10.870 1.00 48.25 119 ILE A O 1
ATOM 871 N N . TYR A 1 120 ? 10.087 -25.257 -12.059 1.00 42.00 120 TYR A N 1
ATOM 872 C CA . TYR A 1 120 ? 10.410 -26.692 -11.963 1.00 42.00 120 TYR A CA 1
ATOM 873 C C . TYR A 1 120 ? 1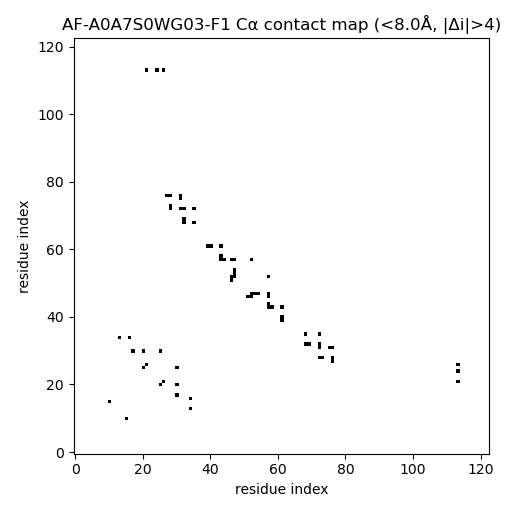1.525 -27.209 -12.892 1.00 42.00 120 TYR A C 1
ATOM 875 O O . TYR A 1 120 ? 11.906 -28.361 -12.738 1.00 42.00 120 TYR A O 1
ATOM 883 N N . ASP A 1 121 ? 12.089 -26.403 -13.795 1.00 35.91 121 ASP A N 1
ATOM 884 C CA . ASP A 1 121 ? 13.123 -26.873 -14.746 1.00 35.91 121 ASP A CA 1
ATOM 885 C C . ASP A 1 121 ? 14.579 -26.763 -14.235 1.00 35.91 121 ASP A C 1
ATOM 887 O O . ASP A 1 121 ? 15.526 -26.939 -14.999 1.00 35.91 121 ASP A O 1
ATOM 891 N N . VAL A 1 122 ? 14.789 -26.470 -12.944 1.00 43.78 122 VAL A N 1
ATOM 892 C CA . VAL A 1 122 ? 16.136 -26.353 -12.332 1.00 43.78 122 VAL A CA 1
ATOM 893 C C . VAL A 1 122 ? 16.353 -27.377 -11.200 1.00 43.78 122 VAL A C 1
ATOM 895 O O . VAL A 1 122 ? 17.166 -27.163 -10.302 1.00 43.78 122 VAL A O 1
ATOM 898 N N . VAL A 1 123 ? 15.634 -28.505 -11.222 1.00 37.03 123 VAL A N 1
ATOM 899 C CA . VAL A 1 123 ? 15.891 -29.667 -10.345 1.00 37.03 123 VAL A CA 1
ATOM 900 C C . VAL A 1 123 ? 16.156 -30.911 -11.176 1.00 37.03 123 VAL A C 1
ATOM 902 O O . VAL A 1 123 ? 15.338 -31.193 -12.076 1.00 37.03 123 VAL A O 1
#

pLDDT: mean 75.34, std 22.58, range [35.09, 97.88]

Sequence (123 aa):
RRPPPLGLGEAHHACVFGAVSAIANLEADACARAYVYCIMRDVCSAATRLNASGPLETVAVLRRCVEDAEAACAVAVADFNASTARALTTTTDRDEVEDDDACTIMNHLRRAPATSSPIYDVV

InterPro domains:
  IPR002639 Urease accessory protein UreF [PF01730] (10-65)
  IPR038277 UreF domain superfamily [G3DSA:1.10.4190.10] (2-87)

Organism: NCBI:txid1486918

Mean predicted aligned error: 13.03 Å